Protein AF-A0A3Q2X4Q2-F1 (afdb_monomer)

Nearest PDB structures (foldseek):
  6gu3-assembly1_C  TM=9.875E-01  e=3.558E-08  Homo sapiens
  7b5l-assembly1_K  TM=9.751E-01  e=2.540E-08  Homo sapiens
  1dks-assembly1_A  TM=9.473E-01  e=1.922E-07  Homo sapiens
  6gu6-assembly1_B  TM=9.054E-01  e=8.553E-08  Homo sapiens
  3qy2-assembly1_A  TM=8.172E-01  e=7.713E-04  Saccharomyces cerevisiae

InterPro domains:
  IPR000789 Cyclin-dependent kinase, regulatory subunit [PF01111] (35-87)
  IPR000789 Cyclin-dependent kinase, regulatory subunit [PR00296] (35-49)
  IPR000789 Cyclin-dependent kinase, regulatory subunit [PR00296] (57-71)
  IPR000789 Cyclin-dependent kinase, regulatory subunit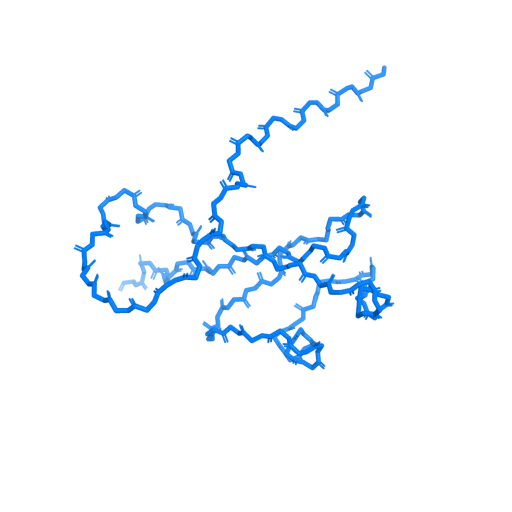 [PR00296] (72-86)
  IPR000789 Cyclin-dependent kinase, regulatory subunit [PS00945] (75-85)
  IPR000789 Cyclin-dependent kinase, regulatory subunit [SM01084] (35-89)
  IPR036858 Cyclin-dependent kinase, regulatory subunit superfamily [G3DSA:3.30.170.10] (3-92)
  IPR036858 Cyclin-dependent kinase, regulatory subunit superfamily [SSF55637] (35-90)

Solvent-accessible surface area (backbone atoms only — not comparable to full-atom values): 6544 Å² total; per-residue (Å²): 132,89,80,80,81,80,87,74,94,81,85,87,83,88,78,93,78,83,86,86,82,92,83,86,86,81,83,62,84,85,54,60,58,72,49,76,45,81,48,58,76,79,58,27,73,73,53,67,90,88,57,75,55,52,67,66,56,44,41,74,75,67,56,84,75,74,91,69,57,38,50,76,56,84,41,79,96,49,58,34,42,43,37,31,36,31,78,64,81,72,96,71,133

Radius of gyration: 15.91 Å; Cα contacts (8 Å, |Δi|>4): 82; chains: 1; bounding box: 41×39×37 Å

Foldseek 3Di:
DDDDPPPPPPPDDDDDDDDDDDDDDDPPPPDFDKDKDAADPVLLVVQDPPDWDDPVRVVVSVDDDDPQWGQDDQDVVRSRITITTGDDDPPDD

Mean predicted aligned error: 12.47 Å

Sequence (93 aa):
MASAHYTTHEYFIFFFNAQRNCVENVILLFSPPRRHVMLPKELAKRVPKTHLMSETEWRNLGVQQSQGWVHYMIHQPEPHILLFRRPLPNPKS

Secondary structure (DSSP, 8-state):
-------------------------SSGGGS--EEEEEPPHHHHTTS-SSSPPPHHHHHHTT----TT-EEEEE-SS-TTEEEEE-PPPP---

Organism: Haplochromis burtoni (NCBI:txid8153)

pLDDT: mean 70.56, std 24.52, range [29.05, 95.75]

Structure (mmCIF, N/CA/C/O backbone):
data_AF-A0A3Q2X4Q2-F1
#
_entry.id   AF-A0A3Q2X4Q2-F1
#
loop_
_atom_site.group_PDB
_atom_site.id
_atom_site.type_symbol
_atom_site.label_atom_id
_atom_site.label_alt_id
_atom_site.label_comp_id
_atom_site.label_asym_id
_atom_site.label_entity_id
_atom_site.label_seq_id
_atom_site.pdbx_PDB_ins_code
_atom_site.Cartn_x
_atom_site.Cartn_y
_atom_site.Cartn_z
_atom_site.occupancy
_atom_site.B_iso_or_equiv
_atom_site.auth_seq_id
_atom_site.auth_comp_id
_atom_site.auth_asym_id
_atom_site.auth_atom_id
_atom_site.pdbx_PDB_model_num
ATOM 1 N N . MET A 1 1 ? 26.766 -1.886 -18.333 1.00 32.97 1 MET A N 1
ATOM 2 C CA . MET A 1 1 ? 26.243 -2.147 -16.976 1.00 32.97 1 MET A CA 1
ATOM 3 C C . MET A 1 1 ? 25.383 -0.959 -16.587 1.00 32.97 1 MET A C 1
ATOM 5 O O . MET A 1 1 ? 25.912 0.141 -16.515 1.00 32.97 1 MET A O 1
ATOM 9 N N . ALA A 1 2 ? 24.067 -1.129 -16.464 1.00 29.86 2 ALA A N 1
ATOM 10 C CA . ALA A 1 2 ? 23.188 -0.032 -16.069 1.00 29.86 2 ALA A CA 1
ATOM 11 C C . ALA A 1 2 ? 23.265 0.126 -14.546 1.00 29.86 2 ALA A C 1
ATOM 13 O O . ALA A 1 2 ? 22.701 -0.677 -13.807 1.00 29.86 2 ALA A O 1
ATOM 14 N N . SER A 1 3 ? 24.024 1.121 -14.089 1.00 30.92 3 SER A N 1
ATOM 15 C CA . SER A 1 3 ? 23.997 1.558 -12.697 1.00 30.92 3 SER A CA 1
ATOM 16 C C . SER A 1 3 ? 22.807 2.496 -12.533 1.00 30.92 3 SER A C 1
ATOM 18 O O . SER A 1 3 ? 22.824 3.620 -13.032 1.00 30.92 3 SER A O 1
ATOM 20 N N . ALA A 1 4 ? 21.742 2.019 -11.894 1.00 32.53 4 ALA A N 1
ATOM 21 C CA . ALA A 1 4 ? 20.652 2.877 -11.460 1.00 32.53 4 ALA A CA 1
ATOM 22 C C . ALA A 1 4 ? 20.965 3.349 -10.035 1.00 32.53 4 ALA A C 1
ATOM 24 O O . ALA A 1 4 ? 20.649 2.675 -9.057 1.00 32.53 4 ALA A O 1
ATOM 25 N N . HIS A 1 5 ? 21.621 4.506 -9.924 1.00 31.69 5 HIS A N 1
ATOM 26 C CA . HIS A 1 5 ? 21.673 5.258 -8.674 1.00 31.69 5 HIS A CA 1
ATOM 27 C C . HIS A 1 5 ? 20.289 5.865 -8.426 1.00 31.69 5 HIS A C 1
ATOM 29 O O . HIS A 1 5 ? 19.963 6.932 -8.943 1.00 31.69 5 HIS A O 1
ATOM 35 N N . TYR A 1 6 ? 19.460 5.181 -7.642 1.00 30.11 6 TYR A N 1
ATOM 36 C CA . TYR A 1 6 ? 18.276 5.795 -7.051 1.00 30.11 6 TYR A CA 1
ATOM 37 C C . TYR A 1 6 ? 18.708 6.555 -5.799 1.00 30.11 6 TYR A C 1
ATOM 39 O O . TYR A 1 6 ? 18.721 6.022 -4.693 1.00 30.11 6 TYR A O 1
ATOM 47 N N . THR A 1 7 ? 19.100 7.814 -5.976 1.00 35.56 7 THR A N 1
ATOM 48 C CA . THR A 1 7 ? 19.281 8.741 -4.857 1.00 35.56 7 THR A CA 1
ATOM 49 C C . THR A 1 7 ? 17.906 9.274 -4.452 1.00 35.56 7 THR A C 1
ATOM 51 O O . THR A 1 7 ? 17.430 10.263 -5.000 1.00 35.56 7 THR A O 1
ATOM 54 N N . THR A 1 8 ? 17.243 8.621 -3.498 1.00 39.16 8 THR A N 1
ATOM 55 C CA . THR A 1 8 ? 16.083 9.182 -2.779 1.00 39.16 8 THR A CA 1
ATOM 56 C C . THR A 1 8 ? 16.408 9.240 -1.295 1.00 39.16 8 THR A C 1
ATOM 58 O O . THR A 1 8 ? 16.077 8.342 -0.528 1.00 39.16 8 THR A O 1
ATOM 61 N N . HIS A 1 9 ? 17.106 10.305 -0.913 1.00 36.03 9 HIS A N 1
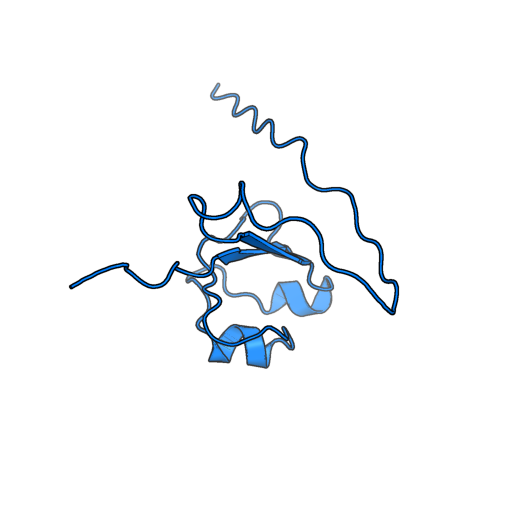ATOM 62 C CA . HIS A 1 9 ? 17.627 10.563 0.428 1.00 36.03 9 HIS A CA 1
ATOM 63 C C . HIS A 1 9 ? 16.610 11.295 1.332 1.00 36.03 9 HIS A C 1
ATOM 65 O O . HIS A 1 9 ? 16.977 12.225 2.031 1.00 36.03 9 HIS A O 1
ATOM 71 N N . GLU A 1 10 ? 15.328 10.915 1.314 1.00 42.59 10 GLU A N 1
ATOM 72 C CA . GLU A 1 10 ? 14.255 11.651 2.023 1.00 42.59 10 GLU A CA 1
ATOM 73 C C . GLU A 1 10 ? 13.176 10.705 2.597 1.00 42.59 10 GLU A C 1
ATOM 75 O O . GLU A 1 10 ? 11.977 10.916 2.433 1.00 42.59 10 GLU A O 1
ATOM 80 N N . TYR A 1 11 ? 13.576 9.615 3.259 1.00 38.44 11 TYR A N 1
ATOM 81 C CA . TYR A 1 11 ? 12.629 8.746 3.972 1.00 38.44 11 TYR A CA 1
ATOM 82 C C . TYR A 1 11 ? 13.174 8.299 5.329 1.00 38.44 11 TYR A C 1
ATOM 84 O O . TYR A 1 11 ? 13.433 7.122 5.532 1.00 38.44 11 TYR A O 1
ATOM 92 N N . PHE A 1 12 ? 13.344 9.230 6.270 1.00 36.50 12 PHE A N 1
ATOM 93 C CA . PHE A 1 12 ? 13.503 8.888 7.689 1.00 36.50 12 PHE A CA 1
ATOM 94 C C . PHE A 1 12 ? 13.145 10.077 8.593 1.00 36.50 12 PHE A C 1
ATOM 96 O O . PHE A 1 12 ? 14.039 10.747 9.075 1.00 36.50 12 PHE A O 1
ATOM 103 N N . ILE A 1 13 ? 11.853 10.320 8.854 1.00 38.16 13 ILE A N 1
ATOM 104 C CA . ILE A 1 13 ? 11.364 10.756 10.180 1.00 38.16 13 ILE A CA 1
ATOM 105 C C . ILE A 1 13 ? 9.964 10.151 10.386 1.00 38.16 13 ILE A C 1
ATOM 107 O O . ILE A 1 13 ? 8.966 10.644 9.865 1.00 38.16 13 ILE A O 1
ATOM 111 N N . PHE A 1 14 ? 9.895 9.072 11.168 1.00 29.05 14 PHE A N 1
ATOM 112 C CA . PHE A 1 14 ? 8.708 8.736 11.952 1.00 29.05 14 PHE A CA 1
ATOM 113 C C . PHE A 1 14 ? 8.813 9.486 13.281 1.00 29.05 14 PHE A C 1
ATOM 115 O O . PHE A 1 14 ? 9.789 9.289 13.997 1.00 29.05 14 PHE A O 1
ATOM 122 N N . PHE A 1 15 ? 7.790 10.251 13.661 1.00 29.34 15 PHE A N 1
ATOM 123 C CA . PHE A 1 15 ? 7.453 10.425 15.072 1.00 29.34 15 PHE A CA 1
ATOM 124 C C . PHE A 1 15 ? 5.938 10.344 15.249 1.00 29.34 15 PHE A C 1
ATOM 126 O O . PHE A 1 15 ? 5.173 11.157 14.736 1.00 29.34 15 PHE A O 1
ATOM 133 N N . PHE A 1 16 ? 5.522 9.324 15.993 1.00 29.78 16 PHE A N 1
ATOM 134 C CA . PHE A 1 16 ? 4.258 9.298 16.710 1.00 29.78 16 PHE A CA 1
ATOM 135 C C . PHE A 1 16 ? 4.351 10.380 17.798 1.00 29.78 16 PHE A C 1
ATOM 137 O O . PHE A 1 16 ? 5.198 10.263 18.682 1.00 29.78 16 PHE A O 1
ATOM 144 N N . ASN A 1 17 ? 3.514 11.418 17.768 1.00 29.62 17 ASN A N 1
ATOM 145 C CA . ASN A 1 17 ? 3.072 12.040 19.014 1.00 29.62 17 ASN A CA 1
ATOM 146 C C . ASN A 1 17 ? 1.751 12.792 18.863 1.00 29.62 17 ASN A C 1
ATOM 148 O O . ASN A 1 17 ? 1.435 13.373 17.826 1.00 29.62 17 ASN A O 1
ATOM 152 N N . ALA A 1 18 ? 0.970 12.708 19.928 1.00 37.00 18 ALA A N 1
ATOM 153 C CA . ALA A 1 18 ? -0.342 13.288 20.073 1.00 37.00 18 ALA A CA 1
ATOM 154 C C . ALA A 1 18 ? -0.274 14.818 20.226 1.00 37.00 18 ALA A C 1
ATOM 156 O O . ALA A 1 18 ? 0.667 15.359 20.792 1.00 37.00 18 ALA A O 1
ATOM 157 N N . GLN A 1 19 ? -1.365 15.465 19.807 1.00 38.06 19 GLN A N 1
ATOM 158 C CA . GLN A 1 19 ? -1.779 16.835 20.125 1.00 38.06 19 GLN A CA 1
ATOM 159 C C . GLN A 1 19 ? -0.986 18.032 19.544 1.00 38.06 19 GLN A C 1
ATOM 161 O O . GLN A 1 19 ? 0.107 18.371 19.972 1.00 38.06 19 GLN A O 1
ATOM 166 N N . ARG A 1 20 ? -1.755 18.796 18.746 1.00 39.34 20 ARG A N 1
ATOM 167 C CA . ARG A 1 20 ? -1.731 20.251 18.487 1.00 39.34 20 ARG A CA 1
ATOM 168 C C . ARG A 1 20 ? -0.805 20.819 17.398 1.00 39.34 20 ARG A C 1
ATOM 170 O O . ARG A 1 20 ? 0.408 20.701 17.433 1.00 39.34 20 ARG A O 1
ATOM 177 N N . ASN A 1 21 ? -1.485 21.641 16.592 1.00 31.78 21 ASN A N 1
ATOM 178 C CA . ASN A 1 21 ? -1.058 22.862 15.910 1.00 31.78 21 ASN A CA 1
ATOM 179 C C . ASN A 1 21 ? -0.504 22.779 14.480 1.00 31.78 21 ASN A C 1
ATOM 181 O O . ASN A 1 21 ? 0.556 22.246 14.188 1.00 31.78 21 ASN A O 1
ATOM 185 N N . CYS A 1 22 ? -1.305 23.409 13.617 1.00 46.09 22 CYS A N 1
ATOM 186 C CA . CYS A 1 22 ? -1.099 23.835 12.246 1.00 46.09 22 CYS A CA 1
ATOM 187 C C . CYS A 1 22 ? 0.300 24.401 11.958 1.00 46.09 22 CYS A C 1
ATOM 189 O O . CYS A 1 22 ? 0.648 25.419 12.537 1.00 46.09 22 CYS A O 1
ATOM 191 N N . VAL A 1 23 ? 1.008 23.795 11.002 1.00 41.78 23 VAL A N 1
ATOM 192 C CA . VAL A 1 23 ? 1.897 24.342 9.944 1.00 41.78 23 VAL A CA 1
ATOM 193 C C . VAL A 1 23 ? 2.211 23.107 9.058 1.00 41.78 23 VAL A C 1
ATOM 195 O O . VAL A 1 23 ? 2.333 22.016 9.597 1.00 41.78 23 VAL A O 1
ATOM 198 N N . GLU A 1 24 ? 2.210 23.052 7.725 1.00 40.12 24 GLU A N 1
ATOM 199 C CA . GLU A 1 24 ? 2.630 23.963 6.660 1.00 40.12 24 GLU A CA 1
ATOM 200 C C . GLU A 1 24 ? 1.847 23.594 5.374 1.00 40.12 24 GLU A C 1
ATOM 202 O O . GLU A 1 24 ? 1.927 22.465 4.895 1.00 40.12 24 GLU A O 1
ATOM 207 N N . ASN A 1 25 ? 1.058 24.513 4.803 1.00 38.88 25 ASN A N 1
ATOM 208 C CA . ASN A 1 25 ? 0.105 24.198 3.717 1.00 38.88 25 ASN A CA 1
ATOM 209 C C . ASN A 1 25 ? 0.359 24.937 2.388 1.00 38.88 25 ASN A C 1
ATOM 211 O O . ASN A 1 25 ? -0.542 25.012 1.559 1.00 38.88 25 ASN A O 1
ATOM 215 N N . VAL A 1 26 ? 1.555 25.489 2.150 1.00 39.00 26 VAL A N 1
ATOM 216 C CA . VAL A 1 26 ? 1.752 26.391 0.991 1.00 39.00 26 VAL A CA 1
ATOM 217 C C . VAL A 1 26 ? 2.682 25.840 -0.105 1.00 39.00 26 VAL A C 1
ATOM 219 O O . VAL A 1 26 ? 2.553 26.250 -1.251 1.00 39.00 26 VAL A O 1
ATOM 222 N N . ILE A 1 27 ? 3.527 24.834 0.158 1.00 40.53 27 ILE A N 1
ATOM 223 C CA . ILE A 1 27 ? 4.438 24.265 -0.871 1.00 40.53 27 ILE A CA 1
ATOM 224 C C . ILE A 1 27 ? 3.928 22.921 -1.451 1.00 40.53 27 ILE A C 1
ATOM 226 O O . ILE A 1 27 ? 4.332 22.499 -2.532 1.00 40.53 27 ILE A O 1
ATOM 230 N N . LEU A 1 28 ? 2.964 22.264 -0.794 1.00 46.94 28 LEU A N 1
ATOM 231 C CA . LEU A 1 28 ? 2.500 20.906 -1.133 1.00 46.94 28 LEU A CA 1
ATOM 232 C C . LEU A 1 28 ? 1.387 20.830 -2.197 1.00 46.94 28 LEU A C 1
ATOM 234 O O . LEU A 1 28 ? 0.977 19.732 -2.567 1.00 46.94 28 LEU A O 1
ATOM 238 N N . LEU A 1 29 ? 0.887 21.959 -2.706 1.00 50.81 29 LEU A N 1
ATOM 239 C CA . LEU A 1 29 ? -0.291 21.980 -3.59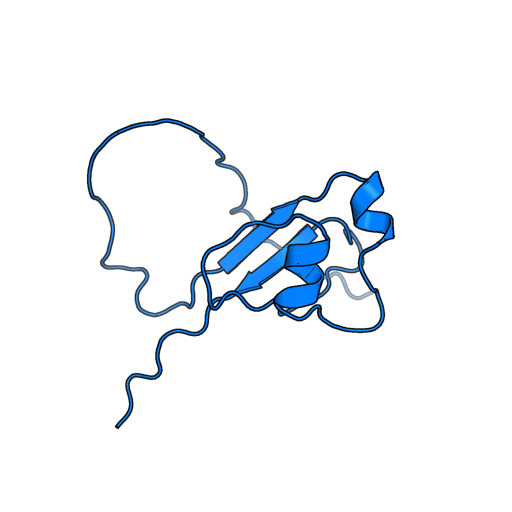0 1.00 50.81 29 LEU A CA 1
ATOM 240 C C . LEU A 1 29 ? -0.029 21.471 -5.019 1.00 50.81 29 LEU A C 1
ATOM 242 O O . LEU A 1 29 ? -0.982 21.161 -5.729 1.00 50.81 29 LEU A O 1
ATOM 246 N N . PHE A 1 30 ? 1.234 21.341 -5.440 1.00 55.28 30 PHE A N 1
ATOM 247 C CA . PHE A 1 30 ? 1.577 20.920 -6.807 1.00 55.28 30 PHE A CA 1
ATOM 248 C C . PHE A 1 30 ? 1.945 19.440 -6.948 1.00 55.28 30 PHE A C 1
ATOM 250 O O . PHE A 1 30 ? 1.898 18.903 -8.054 1.00 55.28 30 PHE A O 1
ATOM 257 N N . SER A 1 31 ? 2.285 18.752 -5.856 1.00 60.34 31 SER A N 1
ATOM 258 C CA . SER A 1 31 ? 2.611 17.325 -5.899 1.00 60.34 31 SER A CA 1
ATOM 259 C C . SER A 1 31 ? 1.504 16.521 -5.225 1.00 60.34 31 SER A C 1
ATOM 261 O O . SER A 1 31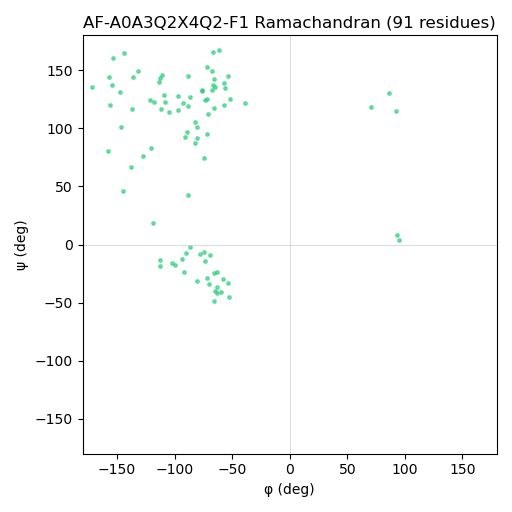 ? 1.188 16.794 -4.067 1.00 60.34 31 SER A O 1
ATOM 263 N N . PRO A 1 32 ? 0.956 15.472 -5.870 1.00 69.25 32 PRO A N 1
ATOM 264 C CA . PRO A 1 32 ? 0.054 14.565 -5.180 1.00 69.25 32 PRO A CA 1
ATOM 265 C C . PRO A 1 32 ? 0.770 13.977 -3.955 1.00 69.25 32 PRO A C 1
ATOM 267 O O . PRO A 1 32 ? 1.961 13.639 -4.046 1.00 69.25 32 PRO A O 1
ATOM 270 N N . PRO A 1 33 ? 0.083 13.854 -2.807 1.00 80.00 33 PRO A N 1
ATOM 271 C CA . PRO A 1 33 ? 0.697 13.302 -1.614 1.00 80.00 33 PRO A CA 1
ATOM 272 C C . PRO A 1 33 ? 1.060 11.833 -1.870 1.00 80.00 33 PRO A C 1
ATOM 274 O O . PRO A 1 33 ? 0.277 11.069 -2.446 1.00 80.00 33 PRO A O 1
ATOM 277 N N . ARG A 1 34 ? 2.267 11.448 -1.445 1.00 84.38 34 ARG A N 1
ATOM 278 C CA . ARG A 1 34 ? 2.815 10.090 -1.548 1.00 84.38 34 ARG A CA 1
ATOM 279 C C . ARG A 1 34 ? 2.977 9.504 -0.149 1.00 84.38 34 ARG A C 1
ATOM 281 O O . ARG A 1 34 ? 3.389 10.214 0.764 1.00 84.38 34 ARG A O 1
ATOM 288 N N . ARG A 1 35 ? 2.660 8.223 0.019 1.00 86.62 35 ARG A N 1
ATOM 289 C CA . ARG A 1 35 ? 2.863 7.476 1.268 1.00 86.62 35 ARG A CA 1
ATOM 290 C C . ARG A 1 35 ? 3.444 6.108 0.963 1.00 86.62 35 ARG A C 1
ATOM 292 O O . ARG A 1 35 ? 3.072 5.498 -0.034 1.00 86.62 35 ARG A O 1
ATOM 299 N N . HIS A 1 36 ? 4.319 5.627 1.834 1.00 87.31 36 HIS A N 1
ATOM 300 C CA . HIS A 1 36 ? 4.750 4.238 1.832 1.00 87.31 36 HIS A CA 1
ATOM 301 C C . HIS A 1 36 ? 4.228 3.552 3.098 1.00 87.31 36 HIS A C 1
ATOM 303 O O . HIS A 1 36 ? 4.159 4.170 4.160 1.00 87.31 36 HIS A O 1
ATOM 309 N N . VAL A 1 37 ? 3.835 2.287 2.989 1.00 88.62 37 VAL A N 1
ATOM 310 C CA . VAL A 1 37 ? 3.450 1.455 4.135 1.00 88.62 37 VAL A CA 1
ATOM 311 C C . VAL A 1 37 ? 4.357 0.239 4.157 1.00 88.62 37 VAL A C 1
ATOM 313 O O . VAL A 1 37 ? 4.431 -0.496 3.176 1.00 88.62 37 VAL A O 1
ATOM 316 N N . MET A 1 38 ? 5.031 0.039 5.285 1.00 89.31 38 MET A N 1
ATOM 317 C CA . MET A 1 38 ? 5.861 -1.131 5.545 1.00 89.31 38 MET A CA 1
ATOM 318 C C . MET A 1 38 ? 4.992 -2.226 6.158 1.00 89.31 38 MET A C 1
ATOM 320 O O . MET A 1 38 ? 4.415 -2.041 7.230 1.00 89.31 38 MET A O 1
ATOM 324 N N . LEU A 1 39 ? 4.888 -3.366 5.484 1.00 87.38 39 LEU A N 1
ATOM 325 C CA . LEU A 1 39 ? 4.191 -4.535 5.999 1.00 87.38 39 LEU A CA 1
ATOM 326 C C . LEU A 1 39 ? 5.135 -5.420 6.825 1.00 87.38 39 LEU A C 1
ATOM 328 O O . LEU A 1 39 ? 6.295 -5.611 6.451 1.00 87.38 39 LEU A O 1
ATOM 332 N N . PRO A 1 40 ? 4.632 -6.064 7.893 1.00 88.06 40 PRO A N 1
ATOM 333 C CA . PRO A 1 40 ? 5.308 -7.199 8.505 1.00 88.06 40 PRO A CA 1
ATOM 334 C C . PRO A 1 40 ? 5.617 -8.285 7.466 1.00 88.06 40 PRO A C 1
ATOM 336 O O . PRO A 1 40 ? 4.808 -8.553 6.573 1.00 88.06 40 PRO A O 1
ATOM 339 N N . LYS A 1 41 ? 6.759 -8.969 7.619 1.00 83.50 41 LYS A N 1
ATOM 340 C CA . LYS A 1 41 ? 7.233 -9.992 6.665 1.00 83.50 41 LYS A CA 1
ATOM 341 C C . LYS A 1 41 ? 6.200 -11.089 6.379 1.00 83.50 41 LYS A C 1
ATOM 343 O O . LYS A 1 41 ? 6.121 -11.575 5.255 1.00 83.50 41 LYS A O 1
ATOM 348 N N . GLU A 1 42 ? 5.382 -11.447 7.365 1.00 87.25 42 GLU A N 1
ATOM 349 C CA . GLU A 1 42 ? 4.332 -12.460 7.208 1.00 87.25 42 GLU A CA 1
ATOM 350 C C . GLU A 1 42 ? 3.173 -12.000 6.315 1.00 87.25 42 GLU A C 1
ATOM 352 O O . GLU A 1 42 ? 2.625 -12.797 5.553 1.00 87.25 42 GLU A O 1
ATOM 357 N N . LEU A 1 43 ? 2.832 -10.709 6.346 1.00 83.75 43 LEU A N 1
ATOM 358 C CA . LEU A 1 43 ? 1.796 -10.136 5.485 1.00 83.75 43 LEU A CA 1
ATOM 359 C C . LEU A 1 43 ? 2.325 -9.837 4.082 1.00 83.75 43 LEU A C 1
ATOM 361 O O . LEU A 1 43 ? 1.589 -9.992 3.112 1.00 83.75 43 LEU A O 1
ATOM 365 N N . ALA A 1 44 ? 3.610 -9.498 3.954 1.00 87.62 44 ALA A N 1
ATOM 366 C CA . ALA A 1 44 ? 4.250 -9.252 2.663 1.00 87.62 44 ALA A CA 1
ATOM 367 C C . ALA A 1 44 ? 4.154 -10.456 1.705 1.00 87.62 44 ALA A C 1
ATOM 369 O O . ALA A 1 44 ? 4.056 -10.280 0.494 1.00 87.62 44 ALA A O 1
ATOM 370 N N . LYS A 1 45 ? 4.107 -11.687 2.236 1.00 89.75 45 LYS A N 1
ATOM 371 C CA . LYS A 1 45 ? 3.907 -12.918 1.446 1.00 89.75 45 LYS A CA 1
ATOM 372 C C . LYS A 1 45 ? 2.550 -12.965 0.731 1.00 89.75 45 LYS A C 1
ATOM 374 O O . LYS A 1 45 ? 2.415 -13.683 -0.253 1.00 89.75 45 LYS A O 1
ATOM 379 N N . ARG A 1 46 ? 1.554 -12.223 1.229 1.00 89.69 46 ARG A N 1
ATOM 380 C CA . ARG A 1 46 ? 0.194 -12.150 0.673 1.00 89.69 46 ARG A CA 1
ATOM 381 C C . ARG A 1 46 ? 0.035 -11.041 -0.368 1.00 89.69 46 ARG A C 1
ATOM 383 O O . ARG A 1 46 ? -1.019 -10.954 -0.988 1.00 89.69 46 ARG A O 1
ATOM 390 N N . VAL A 1 47 ? 1.051 -10.195 -0.556 1.00 90.44 47 VAL A N 1
ATOM 391 C CA . VAL A 1 47 ? 1.010 -9.118 -1.549 1.00 90.44 47 VAL A CA 1
ATOM 392 C C . VAL A 1 47 ? 1.120 -9.725 -2.953 1.00 90.44 47 VAL A C 1
ATOM 394 O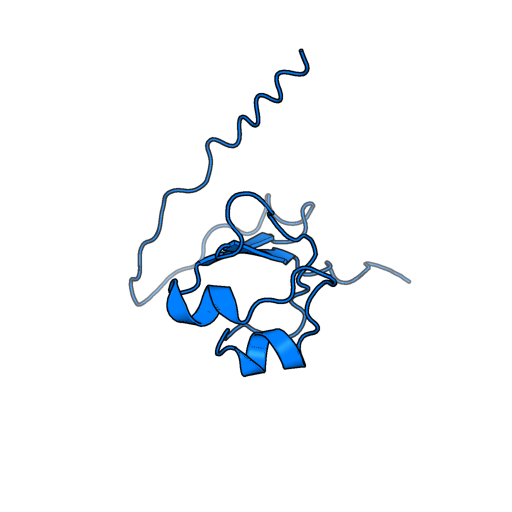 O . VAL A 1 47 ? 2.075 -10.460 -3.229 1.00 90.44 47 VAL A O 1
ATOM 397 N N . PRO A 1 48 ? 0.174 -9.432 -3.862 1.00 92.31 48 PRO A N 1
ATOM 398 C CA . PRO A 1 48 ? 0.241 -9.916 -5.230 1.00 92.31 48 PRO A CA 1
ATOM 399 C C . PRO A 1 48 ? 1.421 -9.282 -5.974 1.00 92.31 48 PRO A C 1
ATOM 401 O O . PRO A 1 48 ? 1.669 -8.082 -5.889 1.00 92.31 48 PRO A O 1
ATOM 404 N N . LYS A 1 49 ? 2.144 -10.103 -6.743 1.00 89.81 49 LYS A N 1
ATOM 405 C CA . LYS A 1 49 ? 3.257 -9.657 -7.604 1.00 89.81 49 LYS A CA 1
ATOM 406 C C . LYS A 1 49 ? 2.825 -9.365 -9.043 1.00 89.81 49 LYS A C 1
ATOM 408 O O . LYS A 1 49 ? 3.601 -8.815 -9.814 1.00 89.81 49 LYS A O 1
ATOM 413 N N . THR A 1 50 ? 1.614 -9.783 -9.410 1.00 90.69 50 THR A N 1
ATOM 414 C CA . THR A 1 50 ? 1.104 -9.746 -10.786 1.00 90.69 50 THR A CA 1
ATOM 415 C C . THR A 1 50 ? 0.339 -8.468 -11.110 1.00 90.69 50 THR A C 1
ATOM 417 O O . THR A 1 50 ? 0.231 -8.116 -12.280 1.00 90.69 50 THR A O 1
ATOM 420 N N . HIS A 1 51 ? -0.198 -7.778 -10.101 1.00 93.75 51 HIS A N 1
ATOM 421 C CA . HIS A 1 51 ? -1.049 -6.605 -10.286 1.00 93.75 51 HIS A CA 1
ATOM 422 C C . HIS A 1 51 ? -0.992 -5.658 -9.082 1.00 93.75 51 HIS A C 1
ATOM 424 O O . HIS A 1 51 ? -0.605 -6.038 -7.976 1.00 93.75 51 HIS A O 1
ATOM 430 N N . LEU A 1 52 ? -1.395 -4.407 -9.315 1.00 94.56 52 LEU A N 1
ATOM 431 C CA . LEU A 1 52 ? -1.576 -3.405 -8.269 1.00 94.56 52 LEU A CA 1
ATOM 432 C C . LEU A 1 52 ? -2.873 -3.667 -7.507 1.00 94.56 52 LEU A C 1
ATOM 434 O O . LEU A 1 52 ? -3.927 -3.830 -8.110 1.00 94.56 52 LEU A O 1
ATOM 438 N N . MET A 1 53 ? -2.784 -3.649 -6.181 1.00 95.44 53 MET A N 1
ATOM 439 C CA . MET A 1 53 ? 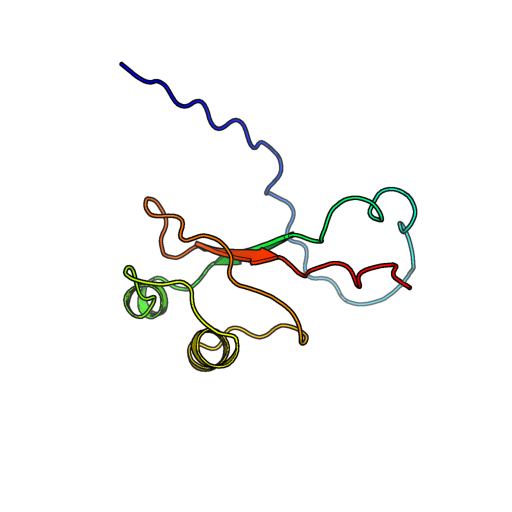-3.940 -3.844 -5.305 1.00 95.44 53 MET A CA 1
ATOM 440 C C . MET A 1 53 ? -4.954 -2.695 -5.374 1.00 95.44 53 MET A C 1
ATOM 442 O O . MET A 1 53 ? -4.604 -1.520 -5.223 1.00 95.44 53 MET A O 1
ATOM 446 N N . SER A 1 54 ? -6.223 -3.062 -5.495 1.00 95.75 54 SER A N 1
ATOM 447 C CA . SER A 1 54 ? -7.388 -2.206 -5.276 1.00 95.75 54 SER A CA 1
ATOM 448 C C . SER A 1 54 ? -7.535 -1.783 -3.809 1.00 95.75 54 SER A C 1
ATOM 450 O O . SER A 1 54 ? -6.927 -2.369 -2.911 1.00 95.75 54 SER A O 1
ATOM 452 N N . GLU A 1 55 ? -8.384 -0.778 -3.558 1.00 93.81 55 GLU A N 1
ATOM 453 C CA . GLU A 1 55 ? -8.703 -0.311 -2.200 1.00 93.81 55 GLU A CA 1
ATOM 454 C C . GLU A 1 55 ? -9.153 -1.438 -1.271 1.00 93.81 55 GLU A C 1
ATOM 456 O O . GLU A 1 55 ? -8.645 -1.573 -0.159 1.00 93.81 55 GLU A O 1
ATOM 461 N N . THR A 1 56 ? -10.040 -2.302 -1.752 1.00 94.38 56 THR A N 1
ATOM 462 C CA . THR A 1 56 ? -10.528 -3.444 -0.981 1.00 94.38 56 THR A CA 1
ATOM 463 C C . THR A 1 56 ? -9.408 -4.431 -0.648 1.00 94.38 56 THR A C 1
ATOM 465 O O . THR A 1 56 ? -9.324 -4.901 0.483 1.00 94.38 56 THR A O 1
ATOM 468 N N . GLU A 1 57 ? -8.510 -4.722 -1.590 1.00 95.31 57 GLU A N 1
ATOM 469 C CA . GLU A 1 57 ? -7.441 -5.707 -1.386 1.00 95.31 57 GLU A CA 1
ATOM 470 C C . GLU A 1 57 ? -6.436 -5.271 -0.323 1.00 95.31 57 GLU A C 1
ATOM 472 O O . GLU A 1 57 ? -6.148 -6.039 0.597 1.00 95.31 57 GLU A O 1
ATOM 477 N N . TRP A 1 58 ? -5.933 -4.033 -0.381 1.00 93.19 58 TRP A N 1
ATOM 478 C CA . TRP A 1 58 ? -4.989 -3.580 0.643 1.00 93.19 58 TRP A CA 1
ATOM 479 C C . TRP A 1 58 ? -5.665 -3.348 2.000 1.00 93.19 58 TRP A C 1
ATOM 481 O O . TRP A 1 58 ? -5.028 -3.568 3.032 1.00 93.19 58 TRP A O 1
ATOM 491 N N . ARG A 1 59 ? -6.960 -2.996 2.037 1.00 90.19 59 ARG A N 1
ATOM 492 C CA . ARG A 1 59 ? -7.735 -2.957 3.292 1.00 90.19 59 ARG A CA 1
ATOM 493 C C . ARG A 1 59 ? -7.886 -4.346 3.906 1.00 90.19 59 ARG A C 1
ATOM 495 O O . ARG A 1 59 ? -7.711 -4.486 5.113 1.00 90.19 59 ARG A O 1
ATOM 502 N N . ASN A 1 60 ? -8.114 -5.375 3.089 1.00 92.75 60 ASN A N 1
ATOM 503 C CA . ASN A 1 60 ? -8.191 -6.769 3.539 1.00 92.75 60 ASN A CA 1
ATOM 504 C C . ASN A 1 60 ? -6.849 -7.302 4.070 1.00 92.75 60 ASN A C 1
ATOM 506 O O . ASN A 1 60 ? -6.836 -8.198 4.911 1.00 92.75 60 ASN A O 1
ATOM 510 N N . LEU A 1 61 ? -5.718 -6.730 3.639 1.00 88.81 61 LEU A N 1
ATOM 511 C CA . LEU A 1 61 ? -4.402 -6.992 4.240 1.00 88.81 61 LEU A CA 1
ATOM 512 C C . LEU A 1 61 ? -4.201 -6.306 5.603 1.00 88.81 61 LEU A C 1
ATOM 514 O O . LEU A 1 61 ? -3.189 -6.549 6.257 1.00 88.81 61 LEU A O 1
ATOM 518 N N . GLY A 1 62 ? -5.141 -5.463 6.038 1.00 87.56 62 GLY A N 1
ATOM 519 C CA . GLY A 1 62 ? -5.074 -4.719 7.295 1.00 87.56 62 GLY A CA 1
ATOM 520 C C . GLY A 1 62 ? -4.469 -3.321 7.168 1.00 87.56 62 GLY A C 1
ATOM 521 O O . GLY A 1 62 ? -4.250 -2.661 8.182 1.00 87.56 62 GLY A O 1
ATOM 522 N N . VAL A 1 63 ? -4.207 -2.832 5.950 1.00 90.25 63 VAL A N 1
ATOM 523 C CA . VAL A 1 63 ? -3.730 -1.458 5.748 1.00 90.25 63 VAL A CA 1
ATOM 524 C C . VAL A 1 63 ? -4.888 -0.486 5.971 1.00 90.25 63 VAL A C 1
ATOM 526 O O . VAL A 1 63 ? -5.928 -0.566 5.319 1.00 90.25 63 VAL A O 1
ATOM 529 N N . GLN A 1 64 ? -4.700 0.468 6.882 1.00 91.06 64 GLN A N 1
ATOM 530 C CA . GLN A 1 64 ? -5.707 1.466 7.235 1.00 91.06 64 GLN A CA 1
ATOM 531 C C . GLN A 1 64 ? -5.268 2.855 6.776 1.00 91.06 64 GLN A C 1
ATOM 533 O O . GLN A 1 64 ? -4.257 3.388 7.226 1.00 91.06 64 GLN A O 1
ATOM 538 N N . GLN A 1 65 ? -6.037 3.448 5.864 1.00 86.81 65 GLN A N 1
ATOM 539 C CA . GLN A 1 65 ? -5.838 4.811 5.368 1.00 86.81 65 GLN A CA 1
ATOM 540 C C . GLN A 1 65 ? -7.201 5.471 5.115 1.00 86.81 65 GLN A C 1
ATOM 542 O O . GLN A 1 65 ? -8.231 4.787 5.043 1.00 86.81 65 GLN A O 1
ATOM 547 N N . SER A 1 66 ? -7.215 6.797 4.956 1.00 87.88 66 SER A N 1
ATOM 548 C CA . SER A 1 66 ? -8.400 7.521 4.480 1.00 87.88 66 SER A CA 1
ATOM 549 C C . SER A 1 66 ? -8.806 7.067 3.068 1.00 87.88 66 SER A C 1
ATOM 551 O O . SER A 1 66 ? -8.064 6.354 2.399 1.00 87.88 66 SER A O 1
ATOM 553 N N . GLN A 1 67 ? -9.997 7.434 2.604 1.00 87.75 67 GLN A N 1
ATOM 554 C CA . GLN A 1 67 ? -10.434 7.07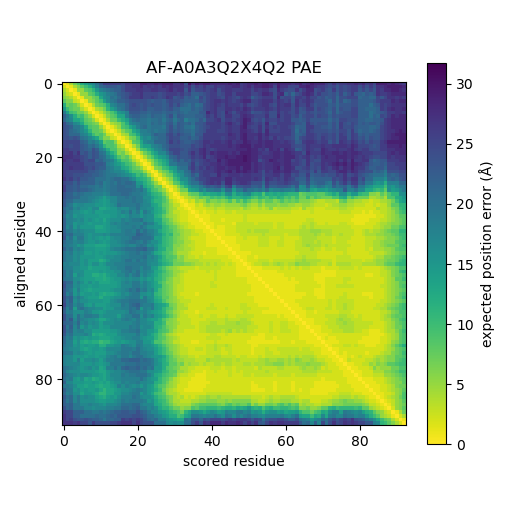3 1.252 1.00 87.75 67 GLN A CA 1
ATOM 555 C C . GLN A 1 67 ? -9.605 7.797 0.172 1.00 87.75 67 GLN A C 1
ATOM 557 O O . GLN A 1 67 ? -9.140 8.926 0.376 1.00 87.75 67 GLN A O 1
ATOM 562 N N . GLY A 1 68 ? -9.439 7.151 -0.988 1.00 89.50 68 GLY A N 1
ATOM 563 C CA . GLY A 1 68 ? -8.842 7.751 -2.189 1.00 89.50 68 GLY A CA 1
ATOM 564 C C . GLY A 1 68 ? -7.343 7.499 -2.376 1.00 89.50 68 GLY A C 1
ATOM 565 O O . GLY A 1 68 ? -6.750 8.021 -3.319 1.00 89.50 68 GLY A O 1
ATOM 566 N N . TRP A 1 69 ? -6.711 6.708 -1.507 1.00 92.44 69 TRP A N 1
ATOM 567 C CA . TRP A 1 69 ? -5.338 6.252 -1.732 1.00 92.44 69 TRP A CA 1
ATOM 568 C C . TRP A 1 69 ? -5.292 5.141 -2.777 1.00 92.44 69 TRP A C 1
ATOM 570 O O . TRP A 1 69 ? -6.032 4.163 -2.709 1.00 92.44 69 TRP A O 1
ATOM 580 N N . VAL A 1 70 ? -4.367 5.278 -3.722 1.00 93.88 70 VAL A N 1
ATOM 581 C CA . VAL A 1 70 ? -4.166 4.346 -4.829 1.00 93.88 70 VAL A CA 1
ATOM 582 C C . VAL A 1 70 ? -2.774 3.745 -4.722 1.00 93.88 70 VAL A C 1
ATOM 584 O O . VAL A 1 70 ? -1.781 4.477 -4.721 1.00 93.88 70 VAL A O 1
ATOM 587 N N . HIS A 1 71 ? -2.701 2.417 -4.651 1.00 94.19 71 HIS A N 1
ATOM 588 C CA . HIS A 1 71 ? -1.449 1.681 -4.787 1.00 94.19 71 HIS A CA 1
ATOM 589 C C . HIS A 1 71 ? -1.004 1.769 -6.251 1.00 94.19 71 HIS A C 1
ATOM 591 O O . HIS A 1 71 ? -1.701 1.283 -7.138 1.00 94.19 71 HIS A O 1
ATOM 597 N N . TYR A 1 72 ? 0.101 2.464 -6.524 1.00 92.69 72 TYR A N 1
ATOM 598 C CA . TYR A 1 72 ? 0.450 2.861 -7.897 1.00 92.69 72 TYR A CA 1
ATOM 599 C C . TYR A 1 72 ? 1.694 2.175 -8.460 1.00 92.69 72 TYR A C 1
ATOM 601 O O . TYR A 1 72 ? 1.937 2.274 -9.660 1.00 92.69 72 TYR A O 1
ATOM 609 N N . MET A 1 73 ? 2.489 1.513 -7.619 1.00 91.00 73 MET A N 1
ATOM 610 C CA . MET A 1 73 ? 3.719 0.849 -8.037 1.00 91.00 73 MET A CA 1
ATOM 611 C C . MET A 1 73 ? 4.063 -0.302 -7.091 1.00 91.00 73 MET A C 1
ATOM 613 O O . MET A 1 73 ? 3.995 -0.137 -5.876 1.00 91.00 73 MET A O 1
ATOM 617 N N . ILE A 1 74 ? 4.490 -1.432 -7.660 1.00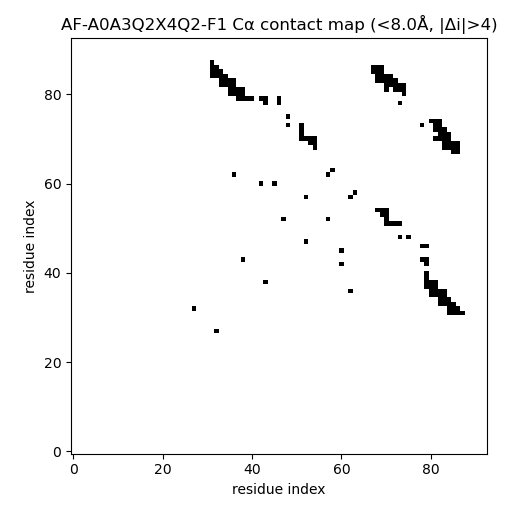 89.62 74 ILE A N 1
ATOM 618 C CA . ILE A 1 74 ? 5.064 -2.559 -6.917 1.00 89.62 74 ILE A CA 1
ATOM 619 C C . ILE A 1 74 ? 6.578 -2.382 -6.877 1.00 89.62 74 ILE A C 1
ATOM 621 O O . ILE A 1 74 ? 7.226 -2.340 -7.925 1.00 89.62 74 ILE A O 1
ATOM 625 N N . HIS A 1 75 ? 7.153 -2.320 -5.680 1.00 86.31 75 HIS A N 1
ATOM 626 C CA . HIS A 1 75 ? 8.600 -2.285 -5.519 1.00 86.31 75 HIS A CA 1
ATOM 627 C C . HIS A 1 75 ? 9.153 -3.716 -5.408 1.00 86.31 75 HIS A C 1
ATOM 629 O O . HIS A 1 75 ? 9.097 -4.338 -4.353 1.00 86.31 75 HIS A O 1
ATOM 635 N N . GLN A 1 76 ? 9.643 -4.272 -6.524 1.00 81.38 76 GLN A N 1
ATOM 636 C CA . GLN A 1 76 ? 10.066 -5.681 -6.594 1.00 81.38 76 GLN A CA 1
ATOM 637 C C . GLN A 1 76 ? 11.198 -6.073 -5.621 1.00 81.38 76 GLN A C 1
ATOM 639 O O . GLN A 1 76 ? 11.091 -7.161 -5.051 1.00 81.38 76 GLN A O 1
ATOM 644 N N . PRO A 1 77 ? 12.252 -5.254 -5.403 1.00 88.00 77 PRO A N 1
ATOM 645 C CA . PRO A 1 77 ? 13.310 -5.593 -4.446 1.00 88.00 77 PRO A CA 1
ATOM 646 C C . PRO A 1 77 ? 12.805 -5.693 -3.000 1.00 88.00 77 PRO A C 1
ATOM 648 O O . PRO A 1 77 ? 13.228 -6.575 -2.255 1.00 88.00 77 PRO A O 1
ATOM 651 N N . GLU A 1 78 ? 11.851 -4.840 -2.619 1.00 86.81 78 GLU A N 1
ATOM 652 C CA . GLU A 1 78 ? 11.282 -4.785 -1.268 1.00 86.81 78 GLU A CA 1
ATOM 653 C C . GLU A 1 78 ? 9.740 -4.869 -1.325 1.00 86.81 78 GLU A C 1
ATOM 655 O O . GLU A 1 78 ? 9.041 -3.874 -1.135 1.00 86.81 78 GLU A O 1
ATOM 660 N N . PRO A 1 79 ? 9.161 -6.067 -1.554 1.00 86.62 79 PRO A N 1
ATOM 661 C CA . PRO A 1 79 ? 7.716 -6.245 -1.767 1.00 86.62 79 PRO A CA 1
ATOM 662 C C . PRO A 1 79 ? 6.869 -6.002 -0.510 1.00 86.62 79 PRO A C 1
ATOM 664 O O . PRO A 1 79 ? 5.642 -5.971 -0.569 1.00 86.62 79 PRO A O 1
ATOM 667 N N . HIS A 1 80 ? 7.523 -5.857 0.642 1.00 87.25 80 HIS A N 1
ATOM 668 C CA . HIS A 1 80 ? 6.888 -5.470 1.895 1.00 87.25 80 HIS A CA 1
ATOM 669 C C . HI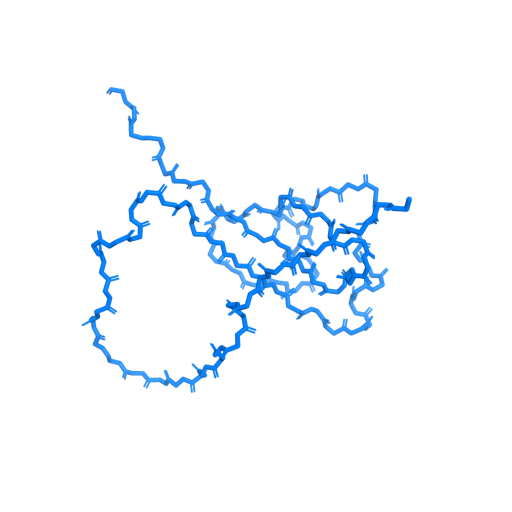S A 1 80 ? 6.608 -3.960 1.965 1.00 87.25 80 HIS A C 1
ATOM 671 O O . HIS A 1 80 ? 5.926 -3.524 2.888 1.00 87.25 80 HIS A O 1
ATOM 677 N N . ILE A 1 81 ? 7.098 -3.173 1.000 1.00 88.00 81 ILE A N 1
ATOM 678 C CA . ILE A 1 81 ? 6.837 -1.740 0.880 1.00 88.00 81 ILE A CA 1
ATOM 679 C C . ILE A 1 81 ? 5.702 -1.521 -0.117 1.00 88.00 81 ILE A C 1
ATOM 681 O O . ILE A 1 81 ? 5.839 -1.782 -1.312 1.00 88.00 81 ILE A O 1
ATOM 685 N N . LEU A 1 82 ? 4.581 -0.992 0.365 1.00 89.75 82 LEU A N 1
ATOM 686 C CA . LEU A 1 82 ? 3.460 -0.588 -0.477 1.00 89.75 82 LEU A CA 1
ATOM 687 C C . LEU A 1 82 ? 3.520 0.908 -0.772 1.00 89.75 82 LEU A C 1
ATOM 689 O O . LEU A 1 82 ? 3.592 1.716 0.154 1.00 89.75 82 LEU A O 1
ATOM 693 N N . LEU A 1 83 ? 3.445 1.280 -2.051 1.00 92.06 83 LEU A N 1
ATOM 694 C CA . LEU A 1 83 ? 3.567 2.667 -2.506 1.00 92.06 83 LEU A CA 1
ATOM 695 C C . LEU A 1 83 ? 2.206 3.252 -2.890 1.00 92.06 83 LEU A C 1
ATOM 697 O O . LEU A 1 83 ? 1.595 2.868 -3.888 1.00 92.06 83 LEU A O 1
ATOM 701 N N . PHE A 1 84 ? 1.749 4.241 -2.132 1.00 92.19 84 PHE A N 1
ATOM 702 C CA . PHE A 1 84 ? 0.463 4.894 -2.330 1.00 92.19 84 PHE A CA 1
ATOM 703 C C . PHE A 1 84 ? 0.613 6.335 -2.811 1.00 92.19 84 PHE A C 1
ATOM 705 O O . PHE A 1 84 ? 1.512 7.074 -2.402 1.00 92.19 84 PHE A O 1
ATOM 712 N N . ARG A 1 85 ? -0.329 6.759 -3.650 1.00 91.38 85 ARG A N 1
ATOM 713 C CA . ARG A 1 85 ? -0.546 8.159 -4.024 1.00 91.38 85 ARG A CA 1
ATOM 714 C C . ARG A 1 85 ? -2.024 8.489 -3.904 1.00 91.38 85 ARG A C 1
ATOM 716 O O . ARG A 1 85 ? -2.859 7.621 -4.146 1.00 91.38 85 ARG A O 1
ATOM 723 N N . ARG A 1 86 ? -2.358 9.733 -3.584 1.00 90.06 86 ARG A N 1
ATOM 724 C CA . ARG A 1 86 ? -3.735 10.224 -3.706 1.00 90.06 86 ARG A CA 1
ATOM 725 C C . ARG A 1 86 ? -3.802 11.196 -4.880 1.00 90.06 86 ARG A C 1
ATOM 727 O O . ARG A 1 86 ? -3.035 12.161 -4.873 1.00 90.06 86 ARG A O 1
ATOM 734 N N . PRO A 1 87 ? -4.657 10.960 -5.888 1.00 84.19 87 PRO A N 1
ATOM 735 C CA . PRO A 1 87 ? -4.893 11.949 -6.928 1.00 84.19 87 PRO A CA 1
ATOM 736 C C . PRO A 1 87 ? -5.340 13.255 -6.274 1.00 84.19 87 PRO A C 1
ATOM 738 O O . PRO A 1 87 ? -6.168 13.238 -5.359 1.00 84.19 87 PRO A O 1
ATOM 741 N N . LEU A 1 88 ? -4.778 14.377 -6.716 1.00 81.06 88 LEU A N 1
ATOM 742 C CA . LEU A 1 88 ? -5.370 15.660 -6.369 1.00 81.06 88 LEU A CA 1
ATOM 743 C C . LEU A 1 88 ? -6.745 15.724 -7.044 1.00 81.06 88 LEU A C 1
ATOM 745 O O . LEU A 1 88 ? -6.885 15.208 -8.160 1.00 81.06 88 LEU A O 1
ATOM 749 N N . PRO A 1 89 ? -7.761 16.305 -6.383 1.00 77.12 89 PRO A N 1
ATOM 750 C CA . PRO A 1 89 ? -9.003 16.614 -7.070 1.00 77.12 89 PRO A CA 1
ATOM 751 C C . PRO A 1 89 ? -8.630 17.407 -8.318 1.00 77.12 89 PRO A C 1
ATOM 753 O O . PRO A 1 89 ? -7.878 18.377 -8.223 1.00 77.12 89 PRO A O 1
ATOM 756 N N . ASN A 1 90 ? -9.072 16.941 -9.487 1.00 66.81 90 ASN A N 1
ATOM 757 C CA . ASN A 1 90 ? -8.836 17.673 -10.720 1.00 66.81 90 ASN A CA 1
ATOM 758 C C . ASN A 1 90 ? -9.447 19.065 -10.517 1.00 66.81 90 ASN A C 1
ATOM 760 O O . ASN A 1 90 ? -10.653 19.140 -10.272 1.00 66.81 90 ASN A O 1
ATOM 764 N N . PRO A 1 91 ? -8.673 20.156 -10.603 1.00 59.41 91 PRO A N 1
ATOM 765 C CA . PRO A 1 91 ? -9.262 21.480 -10.656 1.00 59.41 91 PRO A CA 1
ATOM 766 C C . PRO A 1 91 ? -9.847 21.654 -12.064 1.00 59.41 91 PRO A C 1
ATOM 768 O O . PRO A 1 91 ? -9.218 22.251 -12.928 1.00 59.41 91 PRO A O 1
ATOM 771 N N . LYS A 1 92 ? -10.984 21.014 -12.353 1.00 57.59 92 LYS A N 1
ATOM 772 C CA . LYS A 1 92 ? -11.762 21.161 -13.594 1.00 57.59 92 LYS A CA 1
ATOM 773 C C . LYS A 1 92 ? -13.233 20.979 -13.211 1.00 57.59 92 LYS A C 1
ATOM 775 O O . LYS A 1 92 ? -13.535 20.042 -12.481 1.00 57.59 92 LYS A O 1
ATOM 780 N N . SER A 1 93 ? -14.162 21.831 -13.614 1.00 49.97 93 SER A N 1
ATOM 781 C CA . SER A 1 93 ? -14.322 22.489 -14.917 1.00 49.97 93 SER A CA 1
ATOM 782 C C . SER A 1 93 ? -15.017 23.833 -14.789 1.00 49.97 93 SER A C 1
ATOM 784 O O . SER A 1 93 ? -15.945 23.895 -13.951 1.00 49.97 93 SER A O 1
#